Protein AF-A0A2I0VJJ1-F1 (afdb_monomer)

Nearest PDB structures (foldseek):
  3ddc-assembly1_B  TM=5.047E-01  e=2.840E+00  Mus musculus
  3h25-assembly1_A  TM=4.356E-01  e=4.127E+00  Plasmid RSF1010
  2le2-assembly1_B  TM=3.430E-01  e=3.217E+00  Salasvirus phi29
  7zdz-assembly1_C  TM=1.944E-01  e=4.975E+00  Homo sapiens

Secondary structure (DSSP, 8-state):
-HHHHHHHHTT--TTTEEEEEEEEEEETTEEEEEEE-HHHHHHHHHHHTTTS--EEEEEEEE-------PPP-----

Solvent-accessible surface area (backbone atoms only — not comparable to full-atom values): 4933 Å² total; per-residue (Å²): 112,58,62,62,52,49,32,60,75,71,68,51,56,74,90,50,31,50,76,48,41,32,38,46,42,82,50,97,94,44,78,44,82,40,81,47,53,66,63,54,50,53,51,47,49,69,70,43,49,82,82,44,87,75,48,74,48,78,45,78,43,72,55,75,76,82,78,76,79,71,77,81,79,79,77,84,124

Organism: NCBI:txid906689

Sequence (77 aa):
MIKQRIMRALRINSTTSTINLTCRLRNNGGFCAIHVTDDEICEYMLMEGRTQSVVVYVEVEEISPIHYDAPQVESFM

pLDDT: mean 83.27, std 13.01, range [49.88, 94.81]

Structure (mmCIF, N/CA/C/O backbone):
data_AF-A0A2I0VJJ1-F1
#
_entry.id   AF-A0A2I0VJJ1-F1
#
loop_
_atom_site.group_PDB
_atom_site.id
_atom_site.type_symbol
_atom_site.label_atom_id
_atom_site.label_alt_id
_atom_site.label_comp_id
_atom_site.label_asym_id
_atom_site.label_entity_id
_atom_site.label_seq_id
_atom_site.pdbx_PDB_ins_code
_atom_site.Cartn_x
_atom_site.Cartn_y
_atom_site.Cartn_z
_atom_site.occupancy
_atom_site.B_iso_or_equiv
_atom_site.auth_seq_id
_atom_site.auth_comp_id
_atom_site.auth_asym_id
_atom_site.auth_atom_id
_atom_site.pdbx_PDB_model_num
ATOM 1 N N . MET A 1 1 ? 11.346 -1.478 4.642 1.00 79.31 1 MET A N 1
ATOM 2 C CA . MET A 1 1 ? 10.275 -0.596 4.140 1.00 79.31 1 MET A CA 1
ATOM 3 C C . MET A 1 1 ? 9.106 -1.461 3.682 1.00 79.31 1 MET A C 1
ATOM 5 O O . MET A 1 1 ? 9.345 -2.540 3.137 1.00 79.31 1 MET A O 1
ATOM 9 N N . ILE A 1 2 ? 7.871 -1.095 4.030 1.00 88.75 2 ILE A N 1
ATOM 10 C CA . ILE A 1 2 ? 6.681 -1.941 3.839 1.00 88.75 2 ILE A CA 1
ATOM 11 C C . ILE A 1 2 ? 6.362 -2.128 2.354 1.00 88.75 2 ILE A C 1
ATOM 13 O O . ILE A 1 2 ? 6.033 -3.247 1.957 1.00 88.75 2 ILE A O 1
ATOM 17 N N . LYS A 1 3 ? 6.602 -1.109 1.514 1.00 90.75 3 LYS A N 1
ATOM 18 C CA . LYS A 1 3 ? 6.436 -1.217 0.059 1.00 90.75 3 LYS A CA 1
ATOM 19 C C . LYS A 1 3 ? 7.261 -2.357 -0.531 1.00 90.75 3 LYS A C 1
ATOM 21 O O . LYS A 1 3 ? 6.723 -3.207 -1.229 1.00 90.75 3 LYS A O 1
ATOM 26 N N . GLN A 1 4 ? 8.537 -2.470 -0.161 1.00 90.06 4 GLN A N 1
ATOM 27 C CA . GLN A 1 4 ? 9.401 -3.565 -0.629 1.00 90.06 4 GLN A CA 1
ATOM 28 C C . GLN A 1 4 ? 8.880 -4.949 -0.212 1.00 90.06 4 GLN A C 1
ATOM 30 O O . GLN A 1 4 ? 8.965 -5.908 -0.980 1.00 90.06 4 GLN A O 1
ATOM 35 N N . ARG A 1 5 ? 8.326 -5.071 1.004 1.00 91.94 5 ARG A N 1
ATOM 36 C CA . ARG A 1 5 ? 7.736 -6.333 1.480 1.00 91.94 5 ARG A C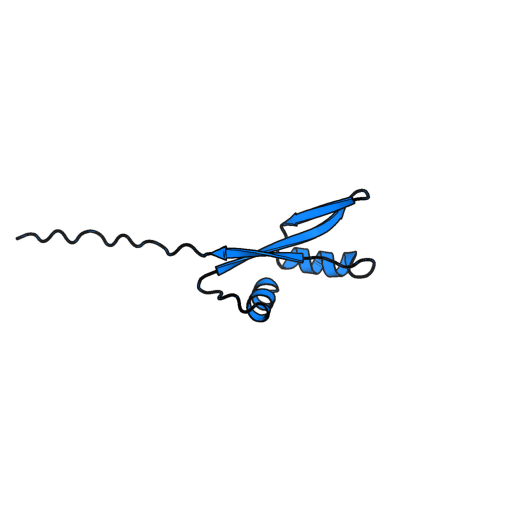A 1
ATOM 37 C C . ARG A 1 5 ? 6.477 -6.689 0.692 1.00 91.94 5 ARG A C 1
ATOM 39 O O . ARG A 1 5 ? 6.325 -7.848 0.316 1.00 91.94 5 ARG A O 1
ATOM 46 N N . ILE A 1 6 ? 5.628 -5.702 0.408 1.00 92.19 6 ILE A N 1
ATOM 47 C CA . ILE A 1 6 ? 4.429 -5.855 -0.424 1.00 92.19 6 ILE A CA 1
ATOM 48 C C . ILE A 1 6 ? 4.820 -6.265 -1.845 1.00 92.19 6 ILE A C 1
ATOM 50 O O . ILE A 1 6 ? 4.328 -7.276 -2.334 1.00 92.19 6 ILE A O 1
ATOM 54 N N . MET A 1 7 ? 5.761 -5.559 -2.477 1.00 93.94 7 MET A N 1
ATOM 55 C CA . MET A 1 7 ? 6.245 -5.897 -3.820 1.00 93.94 7 MET A CA 1
ATOM 56 C C . MET A 1 7 ? 6.769 -7.33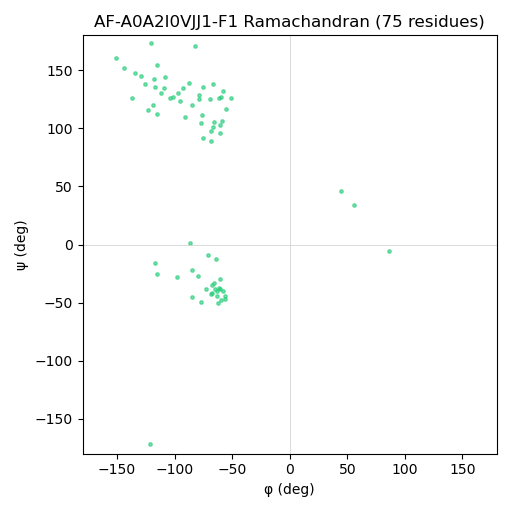0 -3.883 1.00 93.94 7 MET A C 1
ATOM 58 O O . MET A 1 7 ? 6.397 -8.084 -4.777 1.00 93.94 7 MET A O 1
ATOM 62 N N . ARG A 1 8 ? 7.558 -7.753 -2.887 1.00 94.50 8 ARG A N 1
ATOM 63 C CA . ARG A 1 8 ? 8.048 -9.133 -2.801 1.00 94.50 8 ARG A CA 1
ATOM 64 C C . ARG A 1 8 ? 6.912 -10.146 -2.636 1.00 94.50 8 ARG A C 1
ATOM 66 O O . ARG A 1 8 ? 6.938 -11.185 -3.290 1.00 94.50 8 ARG A O 1
ATOM 73 N N . ALA A 1 9 ? 5.935 -9.865 -1.775 1.00 94.19 9 ALA A N 1
ATOM 74 C CA . ALA A 1 9 ? 4.795 -10.750 -1.539 1.00 94.19 9 ALA A CA 1
ATOM 75 C C . ALA A 1 9 ? 3.904 -10.893 -2.784 1.00 94.19 9 ALA A C 1
ATOM 77 O O . ALA A 1 9 ? 3.444 -11.991 -3.090 1.00 94.19 9 ALA A O 1
ATOM 78 N N . LEU A 1 10 ? 3.723 -9.800 -3.527 1.00 93.88 10 LEU A N 1
ATOM 79 C CA . LEU A 1 10 ? 2.937 -9.742 -4.760 1.00 93.88 10 LEU A CA 1
ATOM 80 C C . LEU A 1 10 ? 3.741 -10.106 -6.017 1.00 93.88 10 LEU A C 1
ATOM 82 O O . LEU A 1 10 ? 3.190 -10.095 -7.112 1.00 93.88 10 LEU A O 1
ATOM 86 N N . ARG A 1 11 ? 5.029 -10.452 -5.872 1.00 94.81 11 ARG A N 1
ATOM 87 C CA . ARG A 1 11 ? 5.952 -10.777 -6.977 1.00 94.81 11 ARG A CA 1
ATOM 88 C C . ARG A 1 11 ? 6.068 -9.660 -8.025 1.00 94.81 11 ARG A C 1
ATOM 90 O O . ARG A 1 11 ? 6.261 -9.930 -9.206 1.00 94.81 11 ARG A O 1
ATOM 97 N N . ILE A 1 12 ? 5.977 -8.409 -7.582 1.00 93.56 12 ILE A N 1
ATOM 98 C CA . ILE A 1 12 ? 6.189 -7.225 -8.416 1.00 93.56 12 ILE A CA 1
ATOM 99 C C . ILE A 1 12 ? 7.693 -7.022 -8.586 1.00 93.56 12 ILE A C 1
ATOM 101 O O . ILE A 1 12 ? 8.441 -6.995 -7.604 1.00 93.56 12 ILE A O 1
ATOM 105 N N . ASN A 1 13 ? 8.137 -6.871 -9.833 1.00 91.69 13 ASN A N 1
ATOM 106 C CA . ASN A 1 13 ? 9.539 -6.633 -10.128 1.00 91.69 13 ASN A CA 1
ATOM 107 C C . ASN A 1 13 ? 9.918 -5.178 -9.817 1.00 91.69 13 ASN A C 1
ATOM 109 O O . ASN A 1 13 ? 9.515 -4.253 -10.518 1.00 91.69 13 ASN A O 1
ATOM 113 N N . SER A 1 14 ? 10.748 -4.985 -8.793 1.00 90.19 14 SER A N 1
ATOM 114 C CA . SER A 1 14 ? 11.206 -3.661 -8.374 1.00 90.19 14 SER A CA 1
ATOM 115 C 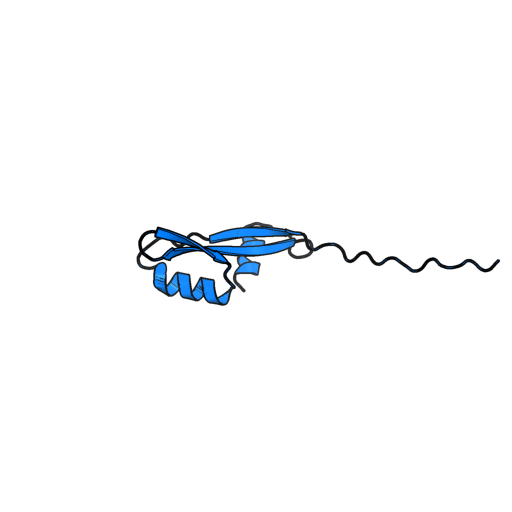C . SER A 1 14 ? 12.188 -2.988 -9.333 1.00 90.19 14 SER A C 1
ATOM 117 O O . SER A 1 14 ? 12.521 -1.829 -9.119 1.00 90.19 14 SER A O 1
ATOM 119 N N . THR A 1 15 ? 12.692 -3.690 -10.355 1.00 89.81 15 THR A N 1
ATOM 120 C CA . THR A 1 15 ? 13.556 -3.077 -11.378 1.00 89.81 15 THR A CA 1
ATOM 121 C C . THR A 1 15 ? 12.762 -2.416 -12.498 1.00 89.81 15 THR A C 1
ATOM 123 O O . THR A 1 15 ? 13.303 -1.563 -13.191 1.00 89.81 15 THR A O 1
ATOM 126 N N . THR A 1 16 ? 11.505 -2.817 -12.696 1.00 91.75 16 THR A N 1
ATOM 127 C CA . THR A 1 16 ? 10.638 -2.329 -13.782 1.00 91.75 16 THR A CA 1
ATOM 128 C C . THR A 1 16 ? 9.417 -1.586 -13.272 1.00 91.75 16 THR A C 1
ATOM 130 O O . THR A 1 16 ? 8.748 -0.911 -14.046 1.00 91.75 16 THR A O 1
ATOM 133 N N . SER A 1 17 ? 9.089 -1.724 -11.990 1.00 93.75 17 SER A N 1
ATOM 134 C CA . SER A 1 17 ? 7.866 -1.176 -11.424 1.00 93.75 17 SER A CA 1
ATOM 135 C C . SER A 1 17 ? 8.092 -0.676 -10.004 1.00 93.75 17 SER A C 1
ATOM 137 O O . SER A 1 17 ? 8.930 -1.191 -9.264 1.00 93.75 17 SER A O 1
ATOM 139 N N . THR A 1 18 ? 7.297 0.307 -9.613 1.00 93.00 18 THR A N 1
ATOM 140 C CA . THR A 1 18 ? 7.146 0.784 -8.241 1.00 93.00 18 THR A CA 1
ATOM 141 C C . THR A 1 18 ? 5.692 0.622 -7.806 1.00 93.00 18 THR A C 1
ATOM 143 O O . THR A 1 18 ? 4.835 0.229 -8.600 1.00 93.00 18 THR A O 1
ATOM 146 N N . ILE A 1 19 ? 5.417 0.880 -6.529 1.00 94.12 19 ILE A N 1
ATOM 147 C CA . ILE A 1 19 ? 4.053 0.871 -6.010 1.00 94.12 19 ILE A CA 1
ATOM 148 C C . ILE A 1 19 ? 3.719 2.131 -5.220 1.00 94.12 19 ILE A C 1
ATOM 150 O O . ILE A 1 19 ? 4.531 2.653 -4.441 1.00 94.12 19 ILE A O 1
ATOM 154 N N . ASN A 1 20 ? 2.467 2.546 -5.354 1.00 93.94 20 ASN A N 1
ATOM 155 C CA . ASN A 1 20 ? 1.827 3.534 -4.507 1.00 93.94 20 ASN A CA 1
ATOM 156 C C . ASN A 1 20 ? 0.801 2.858 -3.605 1.00 93.94 20 ASN A C 1
ATOM 158 O O . ASN A 1 20 ? 0.182 1.853 -3.960 1.00 93.94 20 ASN A O 1
ATOM 162 N N . LEU A 1 21 ? 0.702 3.370 -2.382 1.00 93.88 21 LEU A N 1
ATOM 163 C CA . LEU A 1 21 ? -0.178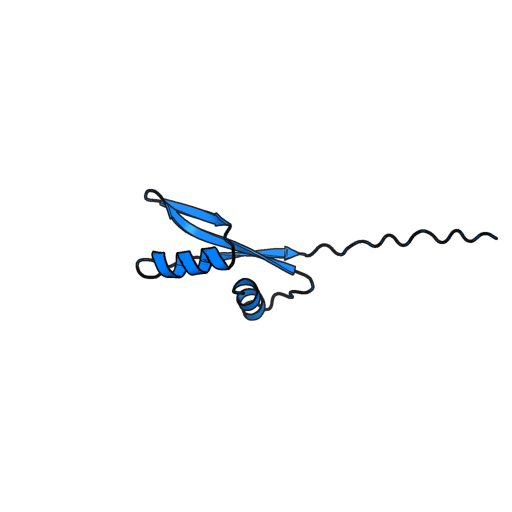 2.829 -1.361 1.00 93.88 21 LEU A CA 1
ATOM 164 C C . LEU A 1 21 ? -1.284 3.839 -1.105 1.00 93.88 21 LEU A C 1
ATOM 166 O O . LEU A 1 21 ? -1.013 5.013 -0.850 1.00 93.88 21 LEU A O 1
ATOM 170 N N . THR A 1 22 ? -2.518 3.354 -1.132 1.00 93.81 22 THR A N 1
ATOM 171 C CA . THR A 1 22 ? -3.699 4.146 -0.808 1.00 93.81 22 THR A CA 1
ATOM 172 C C . THR A 1 22 ? -4.436 3.450 0.324 1.00 93.81 22 THR A C 1
ATOM 174 O O . THR A 1 22 ? -4.915 2.325 0.179 1.00 93.81 22 THR A O 1
ATOM 177 N N . CYS A 1 23 ? -4.511 4.094 1.481 1.00 91.81 23 CYS A N 1
ATOM 178 C CA . CYS A 1 23 ? -5.182 3.559 2.654 1.00 91.81 23 CYS A CA 1
ATOM 179 C C . CYS A 1 23 ? -6.633 4.038 2.701 1.00 91.81 23 CYS A C 1
ATOM 181 O O . CYS A 1 23 ? -6.917 5.223 2.516 1.00 91.81 23 CYS A O 1
ATOM 183 N N . ARG A 1 24 ? -7.564 3.124 2.977 1.00 90.88 24 ARG A N 1
ATOM 184 C CA . ARG A 1 24 ? -8.960 3.464 3.249 1.00 90.88 24 ARG A CA 1
ATOM 185 C C . ARG A 1 24 ? -9.150 3.666 4.745 1.00 90.88 24 ARG A C 1
ATOM 187 O O . ARG A 1 24 ? -9.164 2.697 5.502 1.00 90.88 24 ARG A O 1
ATOM 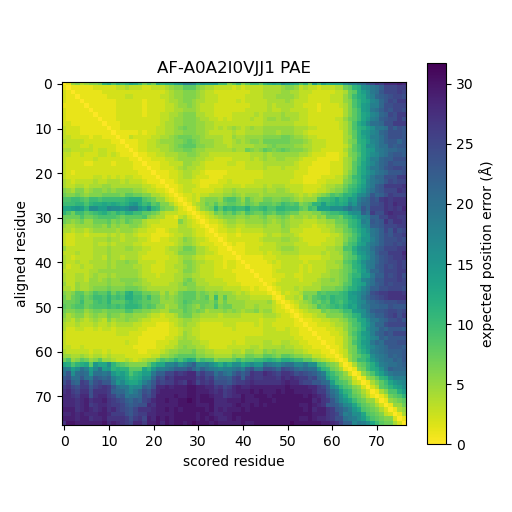194 N N . LEU A 1 25 ? -9.377 4.909 5.147 1.00 86.25 25 LEU A N 1
ATOM 195 C CA . LEU A 1 25 ? -9.573 5.291 6.541 1.00 86.25 25 LEU A CA 1
ATOM 196 C C . LEU A 1 25 ? -10.975 5.818 6.790 1.00 86.25 25 LEU A C 1
ATOM 198 O O . LEU A 1 25 ? -11.636 6.340 5.891 1.00 86.25 25 LEU A O 1
ATOM 202 N N . ARG A 1 26 ? -11.429 5.696 8.036 1.00 81.88 26 ARG A N 1
ATOM 203 C CA . ARG A 1 26 ? -12.688 6.294 8.460 1.00 81.88 26 ARG A CA 1
ATOM 204 C C . ARG A 1 26 ? -12.474 7.783 8.714 1.00 81.88 26 ARG A C 1
ATOM 206 O O . ARG A 1 26 ? -11.615 8.154 9.501 1.00 81.88 26 ARG A O 1
ATOM 213 N N . ASN A 1 27 ? -13.266 8.629 8.068 1.00 80.06 27 ASN A N 1
ATOM 214 C CA . ASN A 1 27 ? -13.232 10.074 8.262 1.00 80.06 27 ASN A CA 1
ATOM 215 C C . ASN A 1 27 ? -14.669 10.609 8.340 1.00 80.06 27 ASN A C 1
ATOM 217 O O . ASN A 1 27 ? -15.479 10.318 7.460 1.00 80.06 27 ASN A O 1
ATOM 221 N N . ASN A 1 28 ? -15.000 11.339 9.411 1.00 77.06 28 ASN A N 1
ATOM 222 C CA . ASN A 1 28 ? -16.300 11.992 9.632 1.00 77.06 28 ASN A CA 1
ATOM 223 C C . ASN A 1 28 ? -17.537 11.128 9.305 1.00 77.06 28 ASN A C 1
ATOM 225 O O . ASN A 1 28 ? -18.478 11.574 8.656 1.00 77.06 28 ASN A O 1
ATOM 229 N N . GLY A 1 29 ? -17.544 9.869 9.754 1.00 77.19 29 GLY A N 1
ATOM 230 C CA . GLY A 1 29 ? -18.685 8.961 9.573 1.00 77.19 29 GLY A CA 1
ATOM 231 C C . GLY A 1 29 ? -18.708 8.180 8.252 1.00 77.19 29 GLY A C 1
ATOM 232 O O . GLY A 1 29 ? -19.526 7.272 8.127 1.00 77.19 29 GLY A O 1
ATOM 233 N N . GLY A 1 30 ? -17.788 8.449 7.320 1.00 84.12 30 GLY A N 1
ATOM 234 C CA . GLY A 1 30 ? -17.604 7.702 6.0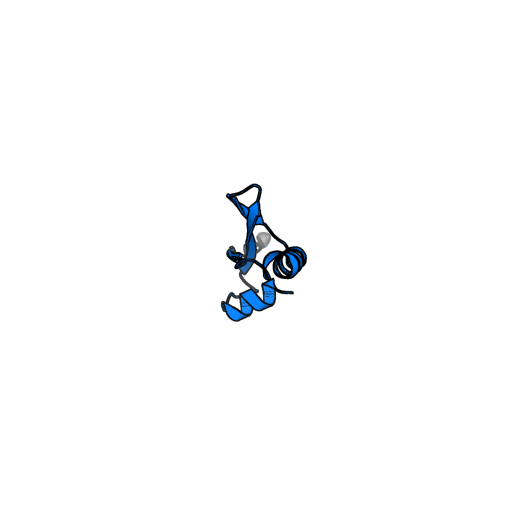71 1.00 84.12 30 GLY A CA 1
ATOM 235 C C . GLY A 1 30 ? -16.199 7.115 5.925 1.00 84.12 30 GLY A C 1
ATOM 236 O O . GLY A 1 30 ? -15.400 7.159 6.859 1.00 84.12 30 GLY A O 1
ATOM 237 N N . PHE A 1 31 ? -15.894 6.563 4.747 1.00 85.56 31 PHE A N 1
ATOM 238 C CA . PHE A 1 31 ? -14.546 6.117 4.385 1.00 85.56 31 PHE A CA 1
ATOM 239 C C . PHE A 1 31 ? -13.948 7.035 3.320 1.00 85.56 31 PHE A C 1
ATOM 241 O O . PHE A 1 31 ? -14.612 7.344 2.334 1.00 85.56 31 PHE A O 1
ATOM 248 N N . CYS A 1 32 ? -12.689 7.421 3.504 1.00 87.56 32 CYS A N 1
ATOM 249 C CA . CYS A 1 32 ? -11.896 8.167 2.536 1.00 87.56 32 CYS A CA 1
ATOM 250 C C . CYS A 1 32 ? -10.685 7.327 2.115 1.00 87.56 32 CYS A C 1
ATOM 252 O O . CYS A 1 32 ? -10.111 6.616 2.941 1.00 87.56 32 CYS A O 1
ATOM 254 N N . ALA A 1 33 ? -10.316 7.398 0.839 1.00 90.62 33 ALA A N 1
ATOM 255 C CA . ALA A 1 33 ? -9.083 6.822 0.323 1.00 90.62 33 ALA A CA 1
ATOM 256 C C . ALA A 1 33 ? -8.013 7.917 0.309 1.00 90.62 33 ALA A C 1
ATOM 258 O O . ALA A 1 33 ? -8.225 8.973 -0.283 1.00 90.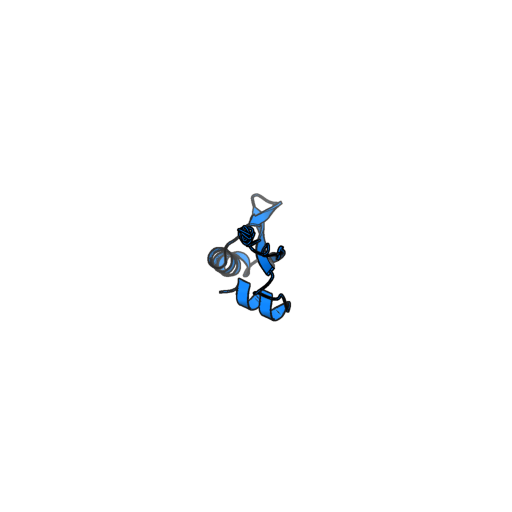62 33 ALA A O 1
ATOM 259 N N . ILE A 1 34 ? -6.891 7.676 0.981 1.00 90.62 34 ILE A N 1
ATOM 260 C CA . ILE A 1 34 ? -5.781 8.623 1.062 1.00 90.62 34 ILE A CA 1
ATOM 261 C C . ILE A 1 34 ? -4.487 7.954 0.618 1.00 90.62 34 ILE A C 1
ATOM 263 O O . ILE A 1 34 ? -4.228 6.805 0.976 1.00 90.62 34 ILE A O 1
ATOM 267 N N . HIS A 1 35 ? -3.671 8.662 -0.157 1.00 92.88 35 HIS A N 1
ATOM 268 C CA . HIS A 1 35 ? -2.315 8.205 -0.438 1.00 92.88 35 HIS A CA 1
ATOM 269 C C . HIS A 1 35 ? -1.490 8.239 0.844 1.00 92.88 35 HIS A C 1
ATOM 271 O O . HIS A 1 35 ? -1.602 9.182 1.624 1.00 92.88 35 HIS A O 1
ATOM 277 N N . VAL A 1 36 ? -0.689 7.197 1.056 1.00 91.62 36 VAL A N 1
ATOM 278 C CA . VAL A 1 36 ? 0.132 7.050 2.257 1.00 91.62 36 VAL A CA 1
ATOM 279 C C . VAL A 1 36 ? 1.550 6.614 1.918 1.00 91.62 36 VAL A C 1
ATOM 281 O O . VAL A 1 36 ? 1.811 5.860 0.974 1.00 91.62 36 VAL A O 1
ATOM 284 N N . THR A 1 37 ? 2.475 7.076 2.740 1.00 91.56 37 THR A N 1
ATOM 285 C CA . THR A 1 37 ? 3.862 6.629 2.804 1.00 91.56 37 THR A CA 1
ATOM 286 C C . THR A 1 37 ? 4.001 5.357 3.648 1.00 91.56 37 THR A C 1
ATOM 288 O O . THR A 1 37 ? 3.068 4.900 4.315 1.00 91.56 37 THR A O 1
ATOM 291 N N . ASP A 1 38 ? 5.196 4.764 3.619 1.00 87.62 38 ASP A N 1
ATOM 292 C CA . ASP A 1 38 ? 5.543 3.579 4.410 1.00 87.62 38 ASP A CA 1
ATOM 293 C C . ASP A 1 38 ? 5.436 3.804 5.926 1.00 87.62 38 ASP A C 1
ATOM 295 O O . ASP A 1 38 ? 5.165 2.851 6.660 1.00 87.62 38 ASP A O 1
ATOM 299 N N . ASP A 1 39 ? 5.648 5.036 6.388 1.00 89.19 39 ASP A N 1
ATOM 300 C CA . ASP A 1 39 ? 5.610 5.372 7.812 1.00 89.19 39 ASP A CA 1
ATOM 301 C C . ASP A 1 39 ? 4.170 5.655 8.264 1.00 89.19 39 ASP A C 1
ATOM 303 O O . ASP A 1 39 ? 3.706 5.074 9.249 1.00 89.19 39 ASP A O 1
ATOM 307 N N . GLU A 1 40 ? 3.419 6.438 7.483 1.00 90.38 40 GLU A N 1
ATOM 308 C CA . GLU A 1 40 ? 2.010 6.757 7.761 1.00 90.38 40 GLU A CA 1
ATOM 309 C C . GLU A 1 40 ? 1.147 5.494 7.846 1.00 90.38 40 GLU A C 1
ATOM 311 O O . GLU A 1 40 ? 0.299 5.364 8.727 1.00 90.38 40 GLU A O 1
ATOM 316 N N . ILE A 1 41 ? 1.377 4.509 6.971 1.00 88.00 41 ILE A N 1
ATOM 317 C CA . ILE A 1 41 ? 0.588 3.274 6.999 1.00 88.00 41 ILE A CA 1
ATOM 318 C C . ILE A 1 41 ? 0.820 2.461 8.274 1.00 88.00 41 ILE A C 1
ATOM 320 O O . ILE A 1 41 ? -0.110 1.827 8.774 1.00 88.00 41 ILE A O 1
ATOM 324 N N . CYS A 1 42 ? 2.038 2.494 8.824 1.00 87.56 42 CYS A N 1
ATOM 325 C CA . CYS A 1 42 ? 2.340 1.834 10.088 1.00 87.56 42 CYS A CA 1
ATOM 326 C C . CYS A 1 42 ? 1.626 2.543 11.241 1.00 87.56 42 CYS A C 1
ATOM 328 O O . CYS A 1 42 ? 1.034 1.879 12.093 1.00 87.56 42 CYS A O 1
ATOM 330 N N . GLU A 1 43 ? 1.626 3.876 11.240 1.00 88.19 43 GLU A N 1
ATOM 331 C CA . GLU A 1 43 ? 0.898 4.679 12.222 1.00 88.19 43 GLU A CA 1
ATOM 332 C C . GLU A 1 43 ? -0.607 4.379 12.177 1.00 88.19 43 GLU A C 1
ATOM 334 O O . GLU A 1 43 ? -1.210 4.043 13.199 1.00 88.19 43 GLU A O 1
ATOM 339 N N . TYR A 1 44 ? -1.204 4.365 10.982 1.00 86.38 44 TYR A N 1
ATOM 340 C CA . TYR A 1 44 ? -2.617 4.032 10.812 1.00 86.38 44 TYR A CA 1
ATOM 341 C C . TYR A 1 44 ? -2.950 2.603 11.233 1.00 86.38 44 TYR A C 1
ATOM 343 O O . TYR A 1 44 ? -3.976 2.384 11.875 1.00 86.38 44 TYR A O 1
ATOM 351 N N . MET A 1 45 ? -2.093 1.622 10.937 1.00 84.12 45 MET A N 1
ATOM 352 C CA . MET A 1 45 ? -2.299 0.254 11.423 1.00 84.12 45 MET A CA 1
ATOM 353 C C . MET A 1 45 ? -2.295 0.177 12.953 1.00 84.12 45 MET A C 1
ATOM 355 O O . MET A 1 45 ? -3.086 -0.575 13.523 1.00 84.12 45 MET A O 1
ATOM 359 N N . LEU A 1 46 ? -1.447 0.958 13.626 1.00 86.19 46 LEU A N 1
ATOM 360 C CA . LEU A 1 46 ? -1.376 0.985 15.088 1.00 86.19 46 LEU A CA 1
ATOM 361 C C . LEU A 1 46 ? -2.575 1.700 15.726 1.00 86.19 46 LEU A C 1
ATOM 363 O O . LEU A 1 46 ? -3.054 1.248 16.771 1.00 86.19 46 LEU A O 1
ATOM 367 N N . MET A 1 47 ? -3.056 2.783 15.110 1.00 84.31 47 MET A N 1
ATOM 368 C CA . MET A 1 47 ? -4.190 3.566 15.611 1.00 84.31 47 MET A CA 1
ATOM 369 C C . MET A 1 47 ? -5.540 2.893 15.330 1.00 84.31 47 MET A C 1
ATOM 371 O O . MET A 1 47 ? -6.348 2.715 16.239 1.00 84.31 47 MET A O 1
ATOM 375 N N . GLU A 1 48 ? -5.774 2.476 14.085 1.00 81.75 48 GLU A N 1
ATOM 376 C CA . GLU A 1 48 ? -7.090 2.038 13.600 1.00 81.75 48 GLU A CA 1
ATOM 377 C C . GLU A 1 48 ? -7.257 0.514 13.603 1.00 81.75 48 GLU A C 1
ATOM 379 O O . GLU A 1 48 ? -8.363 0.002 13.785 1.00 81.75 48 GLU A O 1
ATOM 384 N N . GLY A 1 49 ? -6.161 -0.242 13.462 1.00 78.19 49 GLY A N 1
ATOM 385 C CA . GLY A 1 49 ? -6.196 -1.706 13.337 1.00 78.19 49 GLY A CA 1
ATOM 386 C C . GLY A 1 49 ? -6.735 -2.444 14.567 1.00 78.19 49 GLY A C 1
ATOM 387 O O . GLY A 1 49 ? -7.030 -3.635 14.493 1.00 78.19 49 GLY A O 1
ATOM 388 N N . ARG A 1 50 ? -6.886 -1.750 15.702 1.00 80.81 50 ARG A N 1
ATOM 389 C CA . ARG A 1 50 ? -7.487 -2.298 16.928 1.00 80.81 50 ARG A CA 1
ATOM 390 C C . ARG A 1 50 ? -9.012 -2.329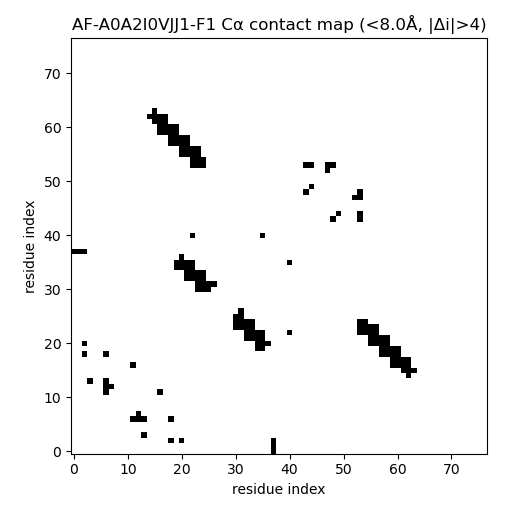 16.889 1.00 80.81 50 ARG A C 1
ATOM 392 O O . ARG A 1 50 ? -9.612 -3.129 17.599 1.00 80.81 50 ARG A O 1
ATOM 399 N N . THR A 1 51 ? -9.632 -1.440 16.119 1.00 83.44 51 THR A N 1
ATOM 400 C CA . THR A 1 51 ? -11.084 -1.214 16.138 1.00 83.44 51 THR A CA 1
ATOM 401 C C . THR A 1 51 ? -11.745 -1.583 14.817 1.00 83.44 51 THR A C 1
ATOM 403 O O . THR A 1 51 ? -12.927 -1.925 14.805 1.00 83.44 51 THR A O 1
ATOM 406 N N . GLN A 1 52 ? -11.002 -1.549 13.710 1.00 83.25 52 GLN A N 1
ATOM 407 C CA . GLN A 1 52 ? -11.515 -1.854 12.380 1.00 83.25 52 GLN A CA 1
ATOM 408 C C . GLN A 1 52 ? -10.437 -2.431 11.459 1.00 83.25 52 GLN A C 1
ATOM 410 O O . GLN A 1 52 ? -9.237 -2.274 11.677 1.00 83.25 52 GLN A O 1
ATOM 415 N N . SER A 1 53 ? -10.875 -3.099 10.392 1.00 84.12 53 SER A N 1
ATOM 416 C CA . SER A 1 53 ? -9.969 -3.570 9.347 1.00 84.12 53 SER A CA 1
ATOM 417 C C . SER A 1 53 ? -9.399 -2.389 8.561 1.00 84.12 53 SER A C 1
ATOM 419 O O . SER A 1 53 ? -10.149 -1.599 7.987 1.00 84.12 53 SER A O 1
ATOM 421 N N . VAL A 1 54 ? -8.072 -2.312 8.486 1.00 85.25 54 VAL A N 1
ATOM 422 C CA . VAL A 1 54 ? -7.367 -1.366 7.616 1.00 85.25 54 VAL A CA 1
ATOM 423 C C . VAL A 1 54 ? -7.252 -1.983 6.225 1.00 85.25 54 VAL A C 1
ATOM 425 O O . VAL A 1 54 ? -6.679 -3.061 6.065 1.00 85.25 54 VAL A O 1
ATOM 428 N N . VAL A 1 55 ? -7.814 -1.313 5.218 1.00 89.75 55 VAL A N 1
ATOM 429 C CA . VAL A 1 55 ? -7.739 -1.749 3.817 1.00 89.75 55 VAL A CA 1
ATOM 430 C C . VAL A 1 55 ? -6.728 -0.880 3.085 1.00 89.75 55 VAL A C 1
ATOM 432 O O . VAL A 1 55 ? -6.835 0.346 3.098 1.00 89.75 55 VAL A O 1
ATOM 435 N N . VAL A 1 56 ? -5.764 -1.526 2.434 1.00 91.06 56 VAL A N 1
ATOM 436 C CA . VAL A 1 56 ? -4.696 -0.873 1.676 1.00 91.06 56 VAL A CA 1
ATOM 437 C C . VAL A 1 56 ? -4.805 -1.307 0.224 1.00 91.06 56 VAL A C 1
ATOM 439 O O . VAL A 1 56 ? -4.701 -2.496 -0.079 1.00 91.06 56 VAL A O 1
ATOM 442 N N . TYR A 1 57 ? -5.005 -0.344 -0.664 1.00 93.06 57 TYR A N 1
ATOM 443 C CA . TYR A 1 57 ? -4.913 -0.547 -2.101 1.00 93.06 57 TYR A CA 1
ATOM 444 C C . TYR A 1 57 ? -3.468 -0.342 -2.546 1.00 93.06 57 TYR A C 1
ATOM 446 O O . TYR A 1 57 ? -2.776 0.557 -2.062 1.00 93.06 57 TYR A O 1
ATOM 454 N N . VAL A 1 58 ? -3.022 -1.208 -3.450 1.00 93.88 58 VAL A N 1
ATOM 455 C CA . VAL A 1 58 ? -1.675 -1.182 -4.015 1.00 93.88 58 VAL A CA 1
ATOM 456 C C . VAL A 1 58 ? -1.810 -0.888 -5.498 1.00 93.88 58 VAL A C 1
ATOM 458 O O . VAL A 1 58 ? -2.332 -1.711 -6.248 1.00 93.88 58 VAL A O 1
ATOM 461 N N . GLU A 1 59 ? -1.347 0.284 -5.903 1.00 94.44 59 GLU A N 1
ATOM 462 C CA . GLU A 1 59 ? -1.281 0.698 -7.300 1.00 94.44 59 GLU A CA 1
ATOM 463 C C . GLU A 1 59 ? 0.132 0.436 -7.810 1.00 94.44 59 GLU A C 1
ATOM 465 O O . GLU A 1 59 ? 1.105 0.789 -7.145 1.00 94.44 59 GLU A O 1
ATOM 470 N N . VAL A 1 60 ? 0.248 -0.232 -8.957 1.00 94.06 60 VAL A N 1
ATOM 471 C CA . VAL A 1 60 ? 1.538 -0.559 -9.574 1.00 94.06 60 VAL A CA 1
ATOM 472 C C . VAL A 1 60 ? 1.791 0.420 -10.706 1.00 94.06 60 VAL A C 1
ATOM 474 O O . VAL A 1 60 ? 0.960 0.557 -11.599 1.00 94.06 60 VAL A O 1
ATOM 477 N N . GLU A 1 61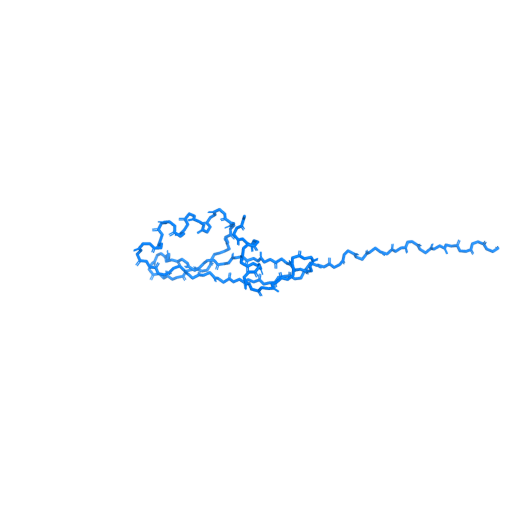 ? 2.949 1.066 -10.676 1.00 93.44 61 GLU A N 1
ATOM 478 C CA . GLU A 1 61 ? 3.387 2.006 -11.704 1.00 93.44 61 GLU A CA 1
ATOM 479 C C . GLU A 1 61 ? 4.652 1.475 -12.371 1.00 93.44 61 GLU A C 1
ATOM 481 O O . GLU A 1 61 ? 5.568 0.998 -11.699 1.00 93.44 61 GLU A O 1
ATOM 486 N N . GLU A 1 62 ? 4.716 1.539 -13.698 1.00 91.94 62 GLU A N 1
ATOM 487 C CA . GLU A 1 62 ? 5.925 1.181 -14.436 1.00 91.94 62 GLU A CA 1
ATOM 488 C C . GLU A 1 62 ? 6.975 2.284 -14.308 1.00 91.94 62 GLU A C 1
ATOM 490 O O . GLU A 1 62 ? 6.692 3.475 -14.435 1.00 91.94 62 GLU A O 1
ATOM 495 N N . ILE A 1 63 ? 8.214 1.873 -14.061 1.00 87.75 63 ILE A N 1
ATOM 496 C CA . ILE A 1 63 ? 9.360 2.770 -14.103 1.00 87.75 63 ILE A CA 1
ATOM 497 C C . ILE A 1 63 ? 9.665 2.972 -15.584 1.00 87.75 63 ILE A C 1
ATOM 499 O O . ILE A 1 63 ? 10.188 2.066 -16.235 1.00 87.75 63 ILE A O 1
ATOM 503 N N . SER A 1 64 ? 9.313 4.141 -16.124 1.00 75.44 64 SER A N 1
ATOM 504 C CA . SER A 1 64 ? 9.612 4.487 -17.513 1.00 75.44 64 SER A CA 1
ATOM 505 C C . SER A 1 64 ? 11.097 4.238 -17.801 1.00 75.44 64 SER A C 1
ATOM 507 O O . SER A 1 64 ? 11.947 4.763 -17.072 1.00 75.44 64 SER A O 1
ATOM 509 N N . PRO A 1 65 ? 11.448 3.460 -18.841 1.00 63.94 65 PRO A N 1
ATOM 510 C CA . PRO A 1 65 ? 12.838 3.316 -19.225 1.00 63.94 65 PRO A CA 1
ATOM 511 C C . PRO A 1 65 ? 13.358 4.695 -19.626 1.00 63.94 65 PRO A C 1
ATOM 513 O O . PRO A 1 65 ? 12.760 5.376 -20.460 1.00 63.94 65 PRO A O 1
ATOM 516 N N . ILE A 1 66 ? 14.464 5.116 -19.014 1.00 61.50 66 ILE A N 1
ATOM 517 C CA . ILE A 1 66 ? 15.194 6.309 -19.439 1.00 61.50 66 ILE A CA 1
ATOM 518 C C . ILE A 1 66 ? 15.591 6.059 -20.899 1.00 61.50 66 ILE A C 1
ATOM 520 O O . ILE A 1 66 ? 16.451 5.220 -21.171 1.00 61.50 66 ILE A O 1
ATOM 524 N N . HIS A 1 67 ? 14.927 6.730 -21.841 1.00 51.84 67 HIS A N 1
ATOM 525 C CA . HIS A 1 67 ? 15.334 6.730 -23.241 1.00 51.84 67 HIS A CA 1
ATOM 526 C C . HIS A 1 67 ? 16.648 7.509 -23.308 1.00 51.84 67 HIS A C 1
ATOM 528 O O . HIS A 1 67 ? 16.665 8.737 -23.264 1.00 51.84 67 HIS A O 1
ATOM 534 N N . TYR A 1 68 ? 17.769 6.793 -23.321 1.00 55.44 68 TYR A N 1
ATOM 535 C CA . TYR A 1 68 ? 19.029 7.377 -23.748 1.00 55.44 68 TYR A CA 1
ATOM 536 C C . TYR A 1 68 ? 18.965 7.473 -25.270 1.00 55.44 68 TYR A C 1
ATOM 538 O O . TYR A 1 68 ? 19.316 6.518 -25.962 1.00 55.44 68 TYR A O 1
ATOM 546 N N . ASP A 1 69 ? 18.497 8.608 -25.788 1.00 54.25 69 ASP A N 1
ATOM 547 C CA . ASP A 1 69 ? 18.766 8.979 -27.174 1.00 54.25 69 ASP A CA 1
ATOM 548 C C . ASP A 1 69 ? 20.288 9.099 -27.308 1.00 54.25 69 ASP A C 1
ATOM 550 O O . ASP A 1 69 ? 20.901 10.091 -26.907 1.00 54.25 69 ASP A O 1
ATOM 554 N N . ALA A 1 70 ? 20.931 8.029 -27.779 1.00 58.78 70 ALA A N 1
ATOM 555 C CA . ALA A 1 70 ? 22.345 8.068 -28.101 1.00 58.78 70 ALA A CA 1
ATOM 556 C C . ALA A 1 70 ? 22.540 9.147 -29.182 1.00 58.78 70 ALA A C 1
ATOM 558 O O . ALA A 1 70 ? 21.837 9.103 -30.198 1.00 58.78 70 ALA A O 1
ATOM 559 N N . PRO A 1 71 ? 23.445 10.126 -28.992 1.00 55.28 71 PRO A N 1
ATOM 560 C CA . PRO A 1 71 ? 23.679 11.145 -30.002 1.00 55.28 71 PRO A CA 1
ATOM 561 C C . PRO A 1 71 ? 24.092 10.462 -31.307 1.00 55.28 71 PRO A C 1
ATOM 563 O O . PRO A 1 71 ? 24.930 9.555 -31.302 1.00 55.28 71 PRO A O 1
ATOM 566 N N . GLN A 1 72 ? 23.466 10.870 -32.414 1.00 58.25 72 GLN A N 1
ATOM 567 C CA . GLN A 1 72 ? 23.810 10.376 -33.742 1.00 58.25 72 GLN A CA 1
ATOM 568 C C . GLN A 1 72 ? 25.304 10.612 -33.963 1.00 58.25 72 GLN A C 1
ATOM 570 O O . GLN A 1 72 ? 25.773 11.748 -33.939 1.00 58.25 72 GLN A O 1
ATOM 575 N N . VAL A 1 73 ? 26.060 9.528 -34.131 1.00 60.94 73 VAL A N 1
ATOM 576 C CA . VAL A 1 73 ? 27.456 9.612 -34.551 1.00 60.94 73 VAL A CA 1
ATOM 577 C C . VAL A 1 73 ? 27.430 10.151 -35.976 1.00 60.94 73 VAL A C 1
ATOM 579 O O . VAL A 1 73 ? 27.119 9.415 -36.912 1.00 60.94 73 VAL A O 1
ATOM 582 N N . GLU A 1 74 ? 27.700 11.445 -36.137 1.00 57.00 74 GLU A N 1
ATOM 583 C CA . GLU A 1 74 ? 27.981 12.022 -37.446 1.00 57.00 74 GLU A CA 1
ATOM 584 C C . GLU A 1 74 ? 29.222 11.315 -38.000 1.00 57.00 74 GLU A C 1
ATOM 586 O O . GLU A 1 74 ? 30.355 11.529 -37.564 1.00 57.00 74 GLU A O 1
ATOM 591 N N . SER A 1 75 ? 28.985 10.398 -38.937 1.00 52.62 75 SER A N 1
ATOM 592 C CA . SER A 1 75 ? 30.022 9.804 -39.767 1.00 52.62 75 SER A CA 1
ATOM 593 C C . SER A 1 75 ? 30.542 10.893 -40.699 1.00 52.62 75 SER A C 1
ATOM 595 O O . SER A 1 75 ? 30.022 11.064 -41.800 1.00 52.62 75 SER A O 1
ATOM 597 N N . PHE A 1 76 ? 31.555 11.640 -40.263 1.00 55.00 76 PHE A N 1
ATOM 598 C CA . PHE A 1 76 ? 32.350 12.460 -41.170 1.00 55.00 76 PHE A CA 1
ATOM 599 C C . PHE A 1 76 ? 33.114 11.519 -42.106 1.00 55.00 76 PHE A C 1
ATOM 601 O O . PHE A 1 76 ? 34.038 10.821 -41.684 1.00 55.00 76 PHE A O 1
ATOM 608 N N . MET A 1 77 ? 32.639 11.454 -43.348 1.00 49.88 77 MET A N 1
ATOM 609 C CA . MET A 1 77 ? 33.291 10.804 -44.483 1.00 49.88 77 MET A CA 1
ATOM 610 C C . MET A 1 77 ? 34.206 11.804 -45.186 1.00 49.88 77 MET A C 1
ATOM 612 O O . MET A 1 77 ? 33.800 12.986 -45.283 1.00 49.88 77 MET A O 1
#

Mean predicted aligned error: 9.3 Å

Radius of gyration: 19.8 Å; Cα contacts (8 Å, |Δi|>4): 83; chains: 1; bounding box: 52×23×61 Å

Foldseek 3Di:
DVQVVVCVVVVPDPVFKGKWKWKWDDDPNRTDTHTDDPVVVVVCCVVPVVPDDIDIDIDMGTDPPPPPPPPPPPPPD